Protein AF-A0A380H5M1-F1 (afdb_monomer_lite)

Secondary structure (DSSP, 8-state):
----HHHHHHHHHHHHHHHHTTPPP-PPPP---HHHHHHHHHH-TT-----S----HHHHTHHHHS--HHHHHHHHHHHHHHHHHHHHHHHHTT--

Organism: NCBI:txid33028

Radius of gyration: 23.56 Å; chains: 1; bounding box: 34×53×57 Å

pLDDT: mean 83.14, std 10.75, range [48.12, 96.62]

Foldseek 3Di:
DDDPVVVVVVLVVVQVVCVVVVHDGWDDDDPDDPVVVVVCCVVPVVDDDDRDDDPPCCVVVVVPPPDCPVVVVVVVVVVVVVVVVVVVVVVVVVVD

Sequence (96 aa):
MHLNIDVYRQLIKSEIAAIKENRTFIPVKLPVDKMFNDQIKHVYSDYRFTPFIVSKPYIVHHHLKRDRTSVIHERERAKSLRRNQLKTSNNTLKDQ

Structure (mmCIF, N/CA/C/O backbone):
data_AF-A0A380H5M1-F1
#
_entry.id   AF-A0A380H5M1-F1
#
loop_
_atom_site.group_PDB
_atom_site.id
_atom_site.type_symbol
_atom_site.label_atom_id
_atom_site.label_alt_id
_atom_site.label_comp_id
_atom_site.label_asym_id
_atom_site.label_entity_id
_atom_site.label_seq_id
_atom_site.pdbx_PDB_ins_code
_atom_site.Cartn_x
_atom_site.Cartn_y
_atom_site.Cartn_z
_atom_site.occupancy
_atom_site.B_iso_or_equiv
_atom_site.auth_seq_id
_atom_site.auth_comp_id
_atom_site.auth_asym_id
_atom_site.auth_atom_id
_atom_site.pdbx_PDB_model_num
ATOM 1 N N . MET A 1 1 ? 23.039 1.392 -8.608 1.00 53.28 1 MET A N 1
ATOM 2 C CA . MET A 1 1 ? 22.025 1.069 -9.639 1.00 53.28 1 MET A CA 1
ATOM 3 C C . MET A 1 1 ? 21.260 2.359 -9.906 1.00 53.28 1 MET A C 1
ATOM 5 O O . MET A 1 1 ? 20.726 2.902 -8.952 1.00 53.28 1 MET A O 1
ATOM 9 N N . HIS A 1 2 ? 21.288 2.916 -11.119 1.00 68.56 2 HIS A N 1
ATOM 10 C CA . HIS A 1 2 ? 20.580 4.172 -11.408 1.00 68.56 2 HIS A CA 1
ATOM 11 C C . HIS A 1 2 ? 19.183 3.851 -11.940 1.00 68.56 2 HIS A C 1
ATOM 13 O O . HIS A 1 2 ? 19.045 3.125 -12.923 1.00 68.56 2 HIS A O 1
ATOM 19 N N . LEU A 1 3 ? 18.150 4.355 -11.265 1.00 74.62 3 LEU A N 1
ATOM 20 C CA . LEU A 1 3 ? 16.769 4.244 -11.720 1.00 74.62 3 LEU A CA 1
ATOM 21 C C . LEU A 1 3 ? 16.607 5.008 -13.039 1.00 74.62 3 LEU A C 1
ATOM 23 O O . LEU A 1 3 ? 16.747 6.228 -13.062 1.00 74.62 3 LEU A O 1
ATOM 27 N N . ASN A 1 4 ? 16.262 4.310 -14.122 1.00 86.56 4 ASN A N 1
ATOM 28 C CA . ASN A 1 4 ? 15.796 4.974 -15.335 1.00 86.56 4 ASN A CA 1
ATOM 29 C C . ASN A 1 4 ? 14.356 5.461 -15.108 1.00 86.56 4 ASN A C 1
ATOM 31 O O . ASN A 1 4 ? 13.398 4.685 -15.165 1.00 86.56 4 ASN A O 1
ATOM 35 N N . ILE A 1 5 ? 14.226 6.751 -14.799 1.00 86.88 5 ILE A N 1
ATOM 36 C CA . ILE A 1 5 ? 12.953 7.368 -14.422 1.00 86.88 5 ILE A CA 1
ATOM 37 C C . ILE A 1 5 ? 11.916 7.317 -15.547 1.00 86.88 5 ILE A C 1
ATOM 39 O O . ILE A 1 5 ? 10.727 7.161 -15.269 1.00 86.88 5 ILE A O 1
ATOM 43 N N . ASP A 1 6 ? 12.346 7.406 -16.803 1.00 90.19 6 ASP A N 1
ATOM 44 C CA . ASP A 1 6 ? 11.440 7.466 -17.947 1.00 90.19 6 ASP A CA 1
ATOM 45 C C . ASP A 1 6 ? 10.829 6.099 -18.241 1.00 90.19 6 ASP A C 1
ATOM 47 O O . ASP A 1 6 ? 9.609 5.991 -18.384 1.00 90.19 6 ASP A O 1
ATOM 51 N N . VAL A 1 7 ? 11.645 5.041 -18.196 1.00 88.31 7 VAL A N 1
ATOM 52 C CA . VAL A 1 7 ? 11.168 3.652 -18.298 1.00 88.31 7 VAL A CA 1
ATOM 53 C C . VAL A 1 7 ? 10.171 3.348 -17.182 1.00 88.31 7 VAL A C 1
ATOM 55 O O . VAL A 1 7 ? 9.097 2.799 -17.428 1.00 88.31 7 VAL A O 1
ATOM 58 N N . TYR A 1 8 ? 10.483 3.758 -15.951 1.00 88.62 8 TYR A N 1
ATOM 59 C CA . TYR A 1 8 ? 9.603 3.511 -14.811 1.00 88.62 8 TYR A CA 1
ATOM 60 C C . TYR A 1 8 ? 8.286 4.295 -14.908 1.00 88.62 8 TYR A C 1
ATOM 62 O O . TYR A 1 8 ? 7.210 3.772 -14.614 1.00 88.62 8 TYR A O 1
ATOM 70 N N . ARG A 1 9 ? 8.339 5.541 -15.388 1.00 89.38 9 ARG A N 1
ATOM 71 C CA . ARG A 1 9 ? 7.145 6.354 -15.645 1.00 89.38 9 ARG A CA 1
ATOM 72 C C . ARG A 1 9 ? 6.272 5.734 -16.735 1.00 89.38 9 ARG A C 1
ATOM 74 O O . ARG A 1 9 ? 5.047 5.784 -16.625 1.00 89.38 9 ARG A O 1
ATOM 81 N N . GLN A 1 10 ? 6.880 5.161 -17.771 1.00 91.88 10 GLN A N 1
ATOM 82 C CA . GLN A 1 10 ? 6.154 4.487 -18.842 1.00 91.88 10 GLN A CA 1
ATOM 83 C C . GLN A 1 10 ? 5.464 3.214 -18.347 1.00 91.88 10 GLN A C 1
ATOM 85 O O . GLN A 1 10 ? 4.289 3.025 -18.655 1.00 91.88 10 GLN A O 1
ATOM 90 N N . LEU A 1 11 ? 6.136 2.427 -17.501 1.00 90.19 11 LEU A N 1
ATOM 91 C CA . LEU A 1 11 ? 5.541 1.270 -16.828 1.00 90.19 11 LEU A CA 1
ATOM 92 C C . LEU A 1 11 ? 4.325 1.666 -15.974 1.00 90.19 11 LEU A C 1
ATOM 94 O O . LEU A 1 11 ? 3.263 1.068 -16.080 1.00 90.19 11 LEU A O 1
ATOM 98 N N . ILE A 1 12 ? 4.426 2.728 -15.168 1.00 89.56 12 ILE A N 1
ATOM 99 C CA . ILE A 1 12 ? 3.276 3.198 -14.375 1.00 89.56 12 ILE A CA 1
ATOM 100 C C . ILE A 1 12 ? 2.105 3.599 -15.285 1.00 89.56 12 ILE A C 1
ATOM 102 O O . ILE A 1 12 ? 0.952 3.274 -15.002 1.00 89.56 12 ILE A O 1
ATOM 106 N N . LYS A 1 13 ? 2.384 4.306 -16.388 1.00 92.38 13 LYS A N 1
ATOM 107 C CA . LYS A 1 13 ? 1.347 4.722 -17.340 1.00 92.38 13 LYS A CA 1
ATOM 108 C C . LYS A 1 13 ? 0.663 3.527 -18.010 1.00 92.38 13 LYS A C 1
ATOM 110 O O . LYS A 1 13 ? -0.553 3.588 -18.187 1.00 92.38 13 LYS A O 1
ATOM 115 N N . SER A 1 14 ? 1.401 2.467 -18.356 1.00 90.88 14 SER A N 1
ATOM 116 C CA . SER A 1 14 ? 0.810 1.265 -18.959 1.00 90.88 14 SER A CA 1
ATOM 117 C C . SER A 1 14 ? -0.111 0.536 -17.987 1.00 90.88 14 SER A C 1
ATOM 119 O O . SER A 1 14 ? -1.216 0.170 -18.378 1.00 90.88 14 SER A O 1
ATOM 121 N N . GLU A 1 15 ? 0.272 0.411 -16.714 1.00 89.88 15 GLU A N 1
ATOM 122 C CA . GLU A 1 15 ? -0.597 -0.215 -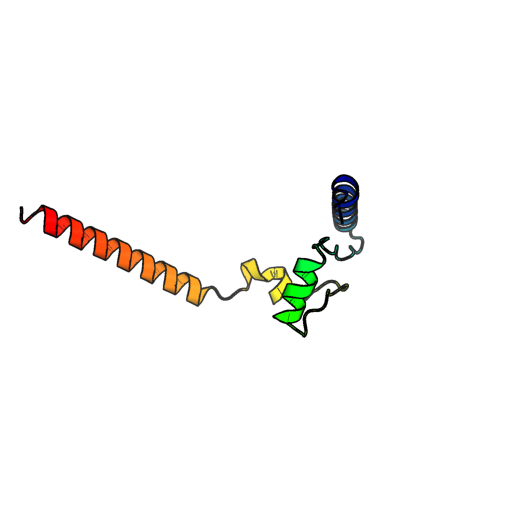15.707 1.00 89.88 15 GLU A CA 1
ATOM 123 C C . GLU A 1 15 ? -1.869 0.609 -15.452 1.00 89.88 15 GLU A C 1
ATOM 125 O O . GLU A 1 15 ? -2.962 0.056 -15.340 1.00 89.88 15 GLU A O 1
ATOM 130 N N . ILE A 1 16 ? -1.773 1.945 -15.435 1.00 89.81 16 ILE A N 1
ATOM 131 C CA . ILE A 1 16 ? -2.956 2.818 -15.330 1.00 89.81 16 ILE A CA 1
ATOM 132 C C . ILE A 1 16 ? -3.895 2.619 -16.528 1.00 89.81 16 ILE A C 1
ATOM 134 O O . ILE A 1 16 ? -5.114 2.589 -16.349 1.00 89.81 16 ILE A O 1
ATOM 138 N N . ALA A 1 17 ? -3.351 2.504 -17.742 1.00 92.38 17 ALA A N 1
ATOM 139 C CA . ALA A 1 17 ? -4.148 2.244 -18.939 1.00 92.38 17 ALA A CA 1
ATOM 140 C C . ALA A 1 17 ? -4.827 0.867 -18.873 1.00 92.38 17 ALA A C 1
ATOM 142 O O . ALA A 1 17 ? -6.028 0.777 -19.117 1.00 92.38 17 ALA A O 1
ATOM 143 N N . ALA A 1 18 ? -4.107 -0.172 -18.435 1.00 89.50 18 ALA A N 1
ATOM 144 C CA . ALA A 1 18 ? -4.661 -1.510 -18.243 1.00 89.50 18 ALA A CA 1
ATOM 145 C C . ALA A 1 18 ? -5.878 -1.495 -17.302 1.00 89.50 18 ALA A C 1
ATOM 147 O O . ALA A 1 18 ? -6.925 -2.038 -17.650 1.00 89.50 18 ALA A O 1
ATOM 148 N N . ILE A 1 19 ? -5.783 -0.790 -16.168 1.00 87.94 19 ILE A N 1
ATOM 149 C CA . ILE A 1 19 ? -6.895 -0.640 -15.215 1.00 87.94 19 ILE A CA 1
ATOM 150 C C . ILE A 1 19 ? -8.099 0.056 -15.863 1.00 87.94 19 ILE A C 1
ATOM 152 O O . ILE A 1 19 ? -9.229 -0.395 -15.694 1.00 87.94 19 ILE A O 1
ATOM 156 N N . LYS A 1 20 ? -7.873 1.147 -16.610 1.00 90.62 20 LYS A N 1
ATOM 157 C CA . LYS A 1 20 ? -8.950 1.886 -17.299 1.00 90.62 20 LYS A CA 1
ATOM 158 C C . LYS A 1 20 ? -9.678 1.034 -18.336 1.00 90.62 20 LYS A C 1
ATOM 160 O O . LYS A 1 20 ? -10.864 1.238 -18.568 1.00 90.62 20 LYS A O 1
ATOM 165 N N . GLU A 1 21 ? -8.970 0.092 -18.944 1.00 92.69 21 GLU A N 1
ATOM 166 C CA . GLU A 1 21 ? -9.498 -0.832 -19.945 1.00 92.69 21 GLU A CA 1
ATOM 167 C C . GLU A 1 21 ? -10.039 -2.135 -19.329 1.00 92.69 21 GLU A C 1
ATOM 169 O O . GLU A 1 21 ? -10.261 -3.109 -20.047 1.00 92.69 21 GLU A O 1
ATOM 174 N N . ASN A 1 22 ? -10.243 -2.177 -18.005 1.00 86.44 22 ASN A N 1
ATOM 175 C CA . ASN A 1 22 ? -10.671 -3.362 -17.250 1.00 86.44 22 ASN A CA 1
ATOM 176 C C . ASN A 1 22 ? -9.770 -4.595 -17.448 1.00 86.44 22 ASN A C 1
ATOM 178 O O . ASN A 1 22 ? -10.198 -5.732 -17.236 1.00 86.44 22 ASN A O 1
ATOM 182 N N . ARG A 1 23 ? -8.507 -4.387 -17.828 1.00 87.06 23 ARG A N 1
ATOM 183 C CA . ARG A 1 23 ? -7.498 -5.444 -17.875 1.00 87.06 23 ARG A CA 1
ATOM 184 C C . ARG A 1 23 ? -6.859 -5.604 -16.500 1.00 87.06 23 ARG A C 1
ATOM 186 O O . ARG A 1 23 ? -6.798 -4.675 -15.694 1.00 87.06 23 ARG A O 1
ATOM 193 N N . THR A 1 24 ? -6.351 -6.801 -16.233 1.00 82.44 24 THR A N 1
ATOM 194 C CA . THR A 1 24 ? -5.566 -7.065 -15.026 1.00 82.44 24 THR A CA 1
ATOM 195 C C . THR A 1 24 ? -4.276 -6.245 -15.060 1.00 82.44 24 THR A C 1
ATOM 197 O O . THR A 1 24 ? -3.580 -6.242 -16.071 1.00 82.44 24 THR A O 1
ATOM 200 N N . PHE A 1 25 ? -3.956 -5.570 -13.956 1.00 83.81 25 PHE A N 1
ATOM 201 C CA . PHE A 1 25 ? -2.676 -4.882 -13.779 1.00 83.81 25 PHE A CA 1
ATOM 202 C C . PHE A 1 25 ? -1.681 -5.781 -13.043 1.00 83.81 25 PHE A C 1
ATOM 204 O O . PHE A 1 25 ? -2.075 -6.669 -12.281 1.00 83.81 25 PHE A O 1
ATOM 211 N N . ILE A 1 26 ? -0.390 -5.531 -13.226 1.00 81.31 26 ILE A N 1
ATOM 212 C CA . ILE A 1 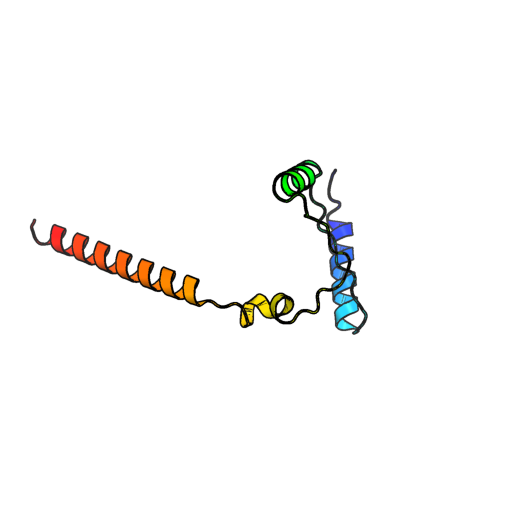26 ? 0.681 -6.254 -12.540 1.00 81.31 26 ILE A CA 1
ATOM 213 C C . ILE A 1 26 ? 1.265 -5.353 -11.443 1.00 81.31 26 ILE A C 1
ATOM 215 O O . ILE A 1 26 ? 1.600 -4.196 -11.708 1.00 81.31 26 ILE A O 1
ATOM 219 N N . PRO A 1 27 ? 1.417 -5.840 -10.194 1.00 82.50 27 PRO A N 1
ATOM 220 C CA . PRO A 1 27 ? 2.060 -5.067 -9.137 1.00 82.50 27 PRO A CA 1
ATOM 221 C C . PRO A 1 27 ? 3.472 -4.611 -9.528 1.00 82.50 27 PRO A C 1
ATOM 223 O O . PRO A 1 27 ? 4.376 -5.422 -9.734 1.00 82.50 27 PRO A O 1
ATOM 226 N N . VAL A 1 28 ? 3.677 -3.294 -9.586 1.00 82.81 28 VAL A N 1
ATOM 227 C CA . VAL A 1 28 ? 4.977 -2.701 -9.914 1.00 82.81 28 VAL A CA 1
ATOM 228 C C . VAL A 1 28 ? 5.852 -2.661 -8.664 1.00 82.81 28 VAL A C 1
ATOM 230 O O . VAL A 1 28 ? 5.517 -2.019 -7.666 1.00 82.81 28 VAL A O 1
ATOM 233 N N . LYS A 1 29 ? 7.006 -3.333 -8.717 1.00 81.94 29 LYS A N 1
ATOM 234 C CA . LYS A 1 29 ? 8.006 -3.258 -7.651 1.00 81.94 29 LYS A CA 1
ATOM 235 C C . LYS A 1 29 ? 8.759 -1.936 -7.739 1.00 81.94 29 LYS A C 1
ATOM 237 O O . LYS A 1 29 ? 9.406 -1.661 -8.747 1.00 81.94 29 LYS A O 1
ATOM 242 N N . LEU A 1 30 ? 8.742 -1.169 -6.648 1.00 77.50 30 LEU A N 1
ATOM 243 C CA . LEU A 1 30 ? 9.591 0.010 -6.538 1.00 77.50 30 LEU A CA 1
ATOM 244 C C . LEU A 1 30 ? 11.071 -0.403 -6.613 1.00 77.50 30 LEU A C 1
ATOM 246 O O . LEU A 1 30 ? 11.497 -1.299 -5.873 1.00 77.50 30 LEU A O 1
ATOM 250 N N . PRO A 1 31 ? 11.860 0.236 -7.487 1.00 74.56 31 PRO A N 1
ATOM 251 C CA . PRO A 1 31 ? 13.291 0.024 -7.564 1.00 74.56 31 PRO A CA 1
ATOM 252 C C . PRO A 1 31 ? 13.919 0.700 -6.351 1.00 74.56 31 PRO A C 1
ATOM 254 O O . PRO A 1 31 ? 14.185 1.898 -6.337 1.00 74.56 31 PRO A O 1
ATOM 257 N N . VAL A 1 32 ? 14.089 -0.087 -5.297 1.00 80.88 32 VAL A N 1
ATOM 258 C CA . VAL A 1 32 ? 14.803 0.316 -4.091 1.00 80.88 32 VAL A CA 1
ATOM 259 C C . VAL A 1 32 ? 16.258 -0.110 -4.207 1.00 80.88 32 VAL A C 1
ATOM 261 O O . VAL A 1 32 ? 16.563 -1.159 -4.784 1.00 80.88 32 VAL A O 1
ATOM 264 N N . ASP A 1 33 ? 17.157 0.707 -3.663 1.00 82.75 33 ASP A N 1
ATOM 265 C CA . ASP A 1 33 ? 18.576 0.378 -3.655 1.00 82.75 33 ASP A CA 1
ATOM 266 C C . ASP A 1 33 ? 18.836 -0.925 -2.883 1.00 82.75 33 ASP A C 1
ATOM 268 O O . ASP A 1 33 ? 18.081 -1.314 -1.983 1.00 82.75 33 ASP A O 1
ATOM 272 N N . LYS A 1 34 ? 19.920 -1.615 -3.240 1.00 83.94 34 LYS A N 1
ATOM 273 C CA . LYS A 1 34 ? 20.333 -2.857 -2.588 1.00 83.94 34 LYS A CA 1
ATOM 274 C C . LYS A 1 34 ? 20.501 -2.646 -1.083 1.00 83.94 34 LYS A C 1
ATOM 276 O O . LYS A 1 34 ? 19.982 -3.447 -0.313 1.00 83.94 34 LYS A O 1
ATOM 281 N N . MET A 1 35 ? 21.120 -1.534 -0.680 1.00 87.50 35 MET A N 1
ATOM 282 C CA . MET A 1 35 ? 21.298 -1.187 0.732 1.00 87.50 35 MET A CA 1
ATOM 283 C C . MET A 1 35 ? 19.960 -1.155 1.482 1.00 87.50 35 MET A C 1
ATOM 285 O O . MET A 1 35 ? 19.844 -1.704 2.572 1.00 87.50 35 MET A O 1
ATOM 289 N N . PHE A 1 36 ? 18.926 -0.573 0.873 1.00 86.69 36 PHE A N 1
ATOM 290 C CA . PHE A 1 36 ? 17.599 -0.498 1.475 1.00 86.69 36 PHE A CA 1
ATOM 291 C C . PHE A 1 36 ? 16.923 -1.873 1.569 1.00 86.69 36 PHE A C 1
ATOM 293 O O . PHE A 1 36 ? 16.328 -2.203 2.593 1.00 86.69 36 PHE A O 1
ATOM 300 N N . ASN A 1 37 ? 17.040 -2.703 0.526 1.00 87.06 37 ASN A N 1
ATOM 301 C CA . 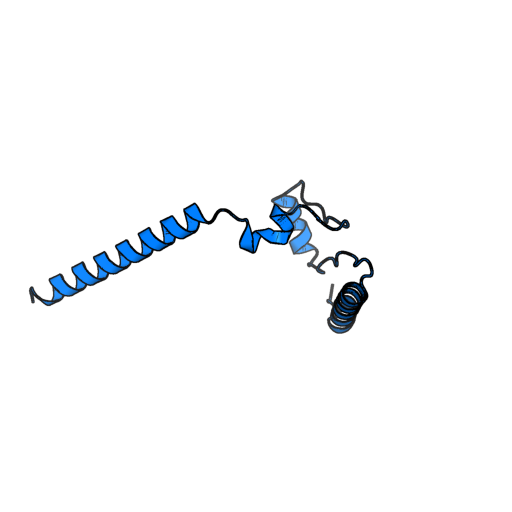ASN A 1 37 ? 16.552 -4.086 0.576 1.00 87.06 37 ASN A CA 1
ATOM 302 C C . ASN A 1 37 ? 17.229 -4.889 1.693 1.00 87.06 37 ASN A C 1
ATOM 304 O O . ASN A 1 37 ? 16.551 -5.642 2.393 1.00 87.06 37 ASN A O 1
ATOM 308 N N . ASP A 1 38 ? 18.543 -4.736 1.849 1.00 89.75 38 ASP A N 1
ATOM 309 C CA . ASP A 1 38 ? 19.320 -5.445 2.864 1.00 89.75 38 ASP A CA 1
ATOM 310 C C . ASP A 1 38 ? 18.911 -4.979 4.274 1.00 89.75 38 ASP A C 1
ATOM 312 O O . ASP A 1 38 ? 18.674 -5.809 5.152 1.00 89.75 38 ASP A O 1
ATOM 316 N N . GLN A 1 39 ? 18.705 -3.672 4.470 1.00 92.50 39 GLN A N 1
ATOM 317 C CA . GLN A 1 39 ? 18.203 -3.107 5.729 1.00 92.50 39 GLN A CA 1
ATOM 318 C C . GLN A 1 39 ? 16.802 -3.611 6.086 1.00 92.50 39 GLN A C 1
ATOM 320 O O . GLN A 1 39 ? 16.580 -4.055 7.213 1.00 92.50 39 GLN A O 1
ATOM 325 N N . ILE A 1 40 ? 15.856 -3.584 5.141 1.00 90.50 40 ILE A N 1
ATOM 326 C CA . ILE A 1 40 ? 14.496 -4.071 5.403 1.00 90.50 40 ILE A CA 1
ATOM 327 C C . ILE A 1 40 ? 14.513 -5.549 5.773 1.00 90.50 40 ILE A C 1
ATOM 329 O O . ILE A 1 40 ? 13.839 -5.930 6.723 1.00 90.50 40 ILE A O 1
ATOM 333 N N . LYS A 1 41 ? 15.285 -6.376 5.063 1.00 91.62 41 LYS A N 1
ATOM 334 C CA . LYS A 1 41 ? 15.383 -7.810 5.366 1.00 91.62 41 LYS A CA 1
ATOM 335 C C . LYS A 1 41 ? 16.070 -8.094 6.696 1.00 91.62 41 LYS A C 1
ATOM 337 O O . LYS A 1 41 ? 15.777 -9.110 7.315 1.00 91.62 41 LYS A O 1
ATOM 342 N N . HIS A 1 42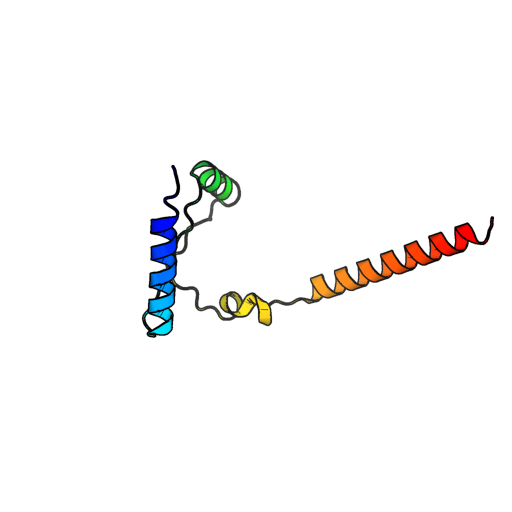 ? 16.985 -7.229 7.125 1.00 94.12 42 HIS A N 1
ATOM 343 C CA . HIS A 1 42 ? 17.612 -7.357 8.434 1.00 94.12 42 HIS A CA 1
ATOM 344 C C . HIS A 1 42 ? 16.608 -7.102 9.567 1.00 94.12 42 HIS A C 1
ATOM 346 O O . HIS A 1 42 ? 16.567 -7.865 10.526 1.00 94.12 42 HIS A O 1
ATOM 352 N N . VAL A 1 43 ? 15.775 -6.062 9.440 1.00 95.56 43 VAL A N 1
ATOM 353 C CA . VAL A 1 43 ? 14.763 -5.707 10.453 1.00 95.56 43 VAL A CA 1
ATOM 354 C C . VAL A 1 43 ? 13.543 -6.635 10.393 1.00 95.56 43 VAL A C 1
ATOM 356 O O . VAL A 1 43 ? 12.995 -7.011 11.426 1.00 95.56 43 VAL A O 1
ATOM 359 N N . TYR A 1 44 ? 13.131 -7.020 9.187 1.00 93.12 44 TYR A N 1
ATOM 360 C CA . TYR A 1 44 ? 11.957 -7.842 8.902 1.00 93.12 44 TYR A CA 1
ATOM 361 C C . TYR A 1 44 ? 12.381 -9.036 8.041 1.00 93.12 44 TYR A C 1
ATOM 363 O O . TYR A 1 44 ? 12.340 -8.992 6.810 1.00 93.12 44 TYR A O 1
ATOM 371 N N . SER A 1 45 ? 12.830 -10.112 8.688 1.00 91.19 45 SER A N 1
ATOM 372 C CA . SER A 1 45 ? 13.388 -11.295 8.013 1.00 91.19 45 SER A CA 1
ATOM 373 C C . SER A 1 45 ? 12.376 -12.049 7.142 1.00 91.19 45 SER A C 1
ATOM 375 O O . SER A 1 45 ? 12.752 -12.741 6.193 1.00 91.19 45 SER A O 1
ATOM 377 N N . ASP A 1 46 ? 11.088 -11.883 7.424 1.00 90.50 46 ASP A N 1
ATOM 378 C CA . ASP A 1 46 ? 9.968 -12.419 6.658 1.00 90.50 46 ASP A CA 1
ATOM 379 C C . ASP A 1 46 ? 9.532 -11.509 5.498 1.00 90.50 46 ASP A C 1
ATOM 381 O O . ASP A 1 46 ? 8.665 -11.894 4.706 1.00 90.50 46 ASP A O 1
ATOM 385 N N . TYR A 1 47 ? 10.151 -10.334 5.335 1.00 87.06 47 TYR A N 1
ATOM 386 C CA . TYR A 1 47 ? 9.834 -9.419 4.247 1.00 87.06 47 TYR A CA 1
ATOM 387 C C . TYR A 1 47 ? 10.070 -10.068 2.881 1.00 87.06 47 TYR A C 1
ATOM 389 O O . TYR A 1 47 ? 11.186 -10.441 2.497 1.00 87.06 47 TYR A O 1
ATOM 397 N N . ARG A 1 48 ? 8.998 -10.138 2.091 1.00 85.19 48 ARG A N 1
ATOM 398 C CA . ARG A 1 48 ? 9.021 -10.607 0.706 1.00 85.19 48 ARG A CA 1
ATOM 399 C C . ARG A 1 48 ? 8.184 -9.677 -0.157 1.00 85.19 48 ARG A C 1
ATOM 401 O O . ARG A 1 48 ? 7.072 -9.297 0.205 1.00 85.19 48 ARG A O 1
ATOM 408 N N . PHE A 1 49 ? 8.709 -9.333 -1.333 1.00 83.38 49 PHE A N 1
ATOM 409 C CA . PHE A 1 49 ? 7.897 -8.659 -2.339 1.00 83.38 49 PHE A CA 1
ATOM 410 C C . PHE A 1 49 ? 6.756 -9.589 -2.752 1.00 83.38 49 PHE A C 1
ATOM 412 O O . PHE A 1 49 ? 6.988 -10.754 -3.070 1.00 83.38 49 PHE A O 1
ATOM 419 N N . THR A 1 50 ? 5.537 -9.064 -2.728 1.00 81.81 50 THR A N 1
ATOM 420 C CA . THR A 1 50 ? 4.323 -9.814 -3.033 1.00 81.81 50 THR A CA 1
ATOM 421 C C . THR A 1 50 ? 3.902 -9.504 -4.470 1.00 81.81 50 THR A C 1
ATOM 423 O O . THR A 1 50 ? 3.406 -8.406 -4.714 1.00 81.81 50 THR A O 1
ATOM 426 N N . PRO A 1 51 ? 4.100 -10.424 -5.434 1.00 78.38 51 PRO A N 1
ATOM 427 C CA . PRO A 1 51 ? 3.805 -10.160 -6.843 1.00 78.38 51 PRO A CA 1
ATOM 428 C C . PRO A 1 51 ? 2.315 -10.307 -7.191 1.00 78.38 51 PRO A C 1
ATOM 430 O O . PRO A 1 51 ? 1.942 -10.096 -8.340 1.00 78.38 51 PRO A O 1
ATOM 433 N N . PHE A 1 52 ? 1.459 -10.685 -6.235 1.00 79.81 52 PHE A N 1
ATOM 434 C CA . PHE A 1 52 ? 0.024 -10.860 -6.454 1.00 79.81 52 PHE A CA 1
ATOM 435 C C . PHE A 1 52 ? -0.792 -9.649 -5.990 1.00 79.81 52 PHE A C 1
ATOM 437 O O . PHE A 1 52 ? -0.441 -8.959 -5.031 1.00 79.81 52 PHE A O 1
ATOM 444 N N . ILE A 1 53 ? -1.918 -9.412 -6.666 1.00 75.31 53 ILE A N 1
ATOM 445 C CA . ILE A 1 53 ? -2.862 -8.345 -6.323 1.00 75.31 53 ILE A CA 1
ATOM 446 C C . ILE A 1 53 ? -3.511 -8.669 -4.975 1.00 75.31 53 ILE A C 1
ATOM 448 O O . ILE A 1 53 ? -4.141 -9.713 -4.798 1.00 75.31 53 ILE A O 1
ATOM 452 N N . VAL A 1 54 ? -3.387 -7.756 -4.013 1.00 76.81 54 VAL A N 1
ATOM 453 C CA . VAL A 1 54 ? -4.043 -7.895 -2.711 1.00 76.81 54 VAL A CA 1
ATOM 454 C C . VAL A 1 54 ? -5.488 -7.412 -2.821 1.00 76.81 54 VAL A C 1
ATOM 456 O O . VAL A 1 54 ? -5.739 -6.218 -2.924 1.00 76.81 54 VAL A O 1
ATOM 459 N N . SER A 1 55 ? -6.445 -8.338 -2.758 1.00 79.06 55 SER A N 1
ATOM 460 C CA . SER A 1 55 ? -7.886 -8.044 -2.845 1.00 79.06 55 SER A CA 1
ATOM 461 C C . SER A 1 55 ? -8.581 -7.894 -1.487 1.00 79.06 55 SER A C 1
ATOM 463 O O . SER A 1 55 ? -9.769 -7.581 -1.427 1.00 79.06 55 SER A O 1
ATOM 465 N N . LYS A 1 56 ? -7.866 -8.111 -0.372 1.00 83.50 56 LYS A N 1
ATOM 466 C CA . LYS A 1 56 ? -8.451 -8.062 0.978 1.00 83.50 56 LYS A CA 1
ATOM 467 C C . LYS A 1 56 ? -9.064 -6.676 1.235 1.00 83.50 56 LYS A C 1
ATOM 469 O O . LYS A 1 56 ? -8.312 -5.698 1.274 1.00 83.50 56 LYS A O 1
ATOM 474 N N . PRO A 1 57 ? -10.382 -6.563 1.503 1.00 80.62 57 PRO A N 1
ATOM 475 C CA . PRO A 1 57 ? -11.049 -5.265 1.605 1.00 80.62 57 PRO A CA 1
ATOM 476 C C . PRO A 1 57 ? -10.472 -4.342 2.683 1.00 80.62 57 PRO A C 1
ATOM 478 O O . PRO A 1 57 ? -10.489 -3.130 2.512 1.00 80.62 57 PRO A O 1
ATOM 481 N N . TYR A 1 58 ? -9.954 -4.889 3.786 1.00 80.44 58 TYR A N 1
ATOM 482 C CA . TYR A 1 58 ? -9.281 -4.098 4.823 1.00 80.44 58 TYR A CA 1
ATOM 483 C C . TYR A 1 58 ? -7.982 -3.446 4.328 1.00 80.44 58 TYR A C 1
ATOM 485 O O . TYR A 1 58 ? -7.658 -2.344 4.754 1.00 80.44 58 TYR A O 1
ATOM 493 N N . ILE A 1 59 ? -7.249 -4.112 3.430 1.00 76.88 59 ILE A N 1
ATOM 494 C CA . ILE A 1 59 ? -5.992 -3.602 2.870 1.00 76.88 59 ILE A CA 1
ATOM 495 C C . ILE A 1 59 ? -6.297 -2.587 1.764 1.00 76.88 59 ILE A C 1
ATOM 497 O O . ILE A 1 59 ? -5.784 -1.473 1.796 1.00 76.88 59 ILE A O 1
ATOM 501 N N . VAL A 1 60 ? -7.197 -2.929 0.837 1.00 80.31 60 VAL A N 1
ATOM 502 C CA . VAL A 1 60 ? -7.587 -2.048 -0.280 1.00 80.31 60 VAL A CA 1
ATOM 503 C C . VAL A 1 60 ? -8.275 -0.778 0.224 1.00 80.31 60 VAL A C 1
ATOM 505 O O . VAL A 1 60 ? -7.930 0.337 -0.163 1.00 80.31 60 VAL A O 1
ATOM 508 N N . HIS A 1 61 ? -9.227 -0.929 1.143 1.00 82.00 61 HIS A N 1
ATOM 509 C CA . HIS A 1 61 ? -9.982 0.185 1.707 1.00 82.00 61 HIS A CA 1
ATOM 510 C C . HIS A 1 61 ? -9.434 0.616 3.064 1.00 82.00 61 HIS A C 1
ATOM 512 O O . HIS A 1 61 ? -10.196 1.131 3.878 1.00 82.00 61 HIS A O 1
ATOM 518 N N . HIS A 1 62 ? -8.139 0.420 3.338 1.00 82.12 62 HIS A N 1
ATOM 519 C CA . HIS A 1 62 ? -7.560 0.747 4.644 1.00 82.12 62 HIS A CA 1
ATOM 520 C C . HIS A 1 62 ? -7.838 2.204 5.043 1.00 82.12 62 HIS A C 1
ATOM 522 O O . HIS A 1 62 ? -8.180 2.486 6.181 1.00 82.12 62 HIS A O 1
ATOM 528 N N . HIS A 1 63 ? -7.810 3.137 4.093 1.00 74.62 63 HIS A N 1
ATOM 529 C CA . HIS A 1 63 ? -8.137 4.542 4.343 1.00 74.62 63 HIS A CA 1
ATOM 530 C C . HIS A 1 63 ? -9.579 4.785 4.846 1.00 74.62 63 HIS A C 1
ATOM 532 O O . HIS A 1 63 ? -9.800 5.758 5.563 1.00 74.62 63 HIS A O 1
ATOM 538 N N . LEU A 1 64 ? -10.535 3.908 4.514 1.00 82.06 64 LEU A N 1
ATOM 539 C CA . LEU A 1 64 ? -11.934 3.977 4.968 1.00 82.06 64 LEU A CA 1
ATOM 540 C C . LEU A 1 64 ? -12.211 3.071 6.171 1.00 82.06 64 LEU A C 1
ATOM 542 O O . LEU A 1 64 ? -12.975 3.436 7.056 1.00 82.06 64 LEU A O 1
ATOM 546 N N . LYS A 1 65 ? -11.623 1.870 6.174 1.00 82.56 65 LYS A N 1
ATOM 547 C CA . LYS A 1 65 ? -11.946 0.776 7.102 1.00 82.56 65 LYS A CA 1
ATOM 548 C C . LYS A 1 65 ? -10.978 0.658 8.275 1.00 82.56 65 LYS A C 1
ATOM 550 O O . LYS A 1 65 ? -11.202 -0.167 9.156 1.00 82.56 65 LYS A O 1
ATOM 555 N N . ARG A 1 66 ? -9.884 1.423 8.286 1.00 85.94 66 ARG A N 1
ATOM 556 C CA . ARG A 1 66 ? -8.961 1.453 9.422 1.00 85.94 66 ARG A CA 1
ATOM 557 C C . ARG A 1 66 ? -9.688 2.016 10.635 1.00 85.94 66 ARG A C 1
ATOM 559 O O . ARG A 1 66 ? -10.243 3.108 10.565 1.00 85.94 66 ARG A O 1
ATOM 566 N N . ASP A 1 67 ? -9.596 1.314 11.757 1.00 87.69 67 ASP A N 1
ATOM 567 C CA . ASP A 1 67 ? -9.988 1.873 13.044 1.00 87.69 67 ASP A CA 1
ATOM 568 C C . ASP A 1 67 ? -9.095 3.081 13.382 1.00 87.69 67 ASP A C 1
ATOM 570 O O . ASP A 1 67 ? -7.864 2.991 13.446 1.00 87.69 67 ASP A O 1
ATOM 574 N N . ARG A 1 68 ? -9.726 4.245 13.552 1.00 87.38 68 ARG A N 1
ATOM 575 C CA . ARG A 1 68 ? -9.050 5.519 13.836 1.00 87.38 68 ARG A CA 1
ATOM 576 C C . ARG A 1 68 ? -9.168 5.935 15.297 1.00 87.38 68 ARG A C 1
ATOM 578 O O . ARG A 1 68 ? -8.736 7.043 15.616 1.00 87.38 68 ARG A O 1
ATOM 585 N N . THR A 1 69 ? -9.715 5.088 16.166 1.00 92.62 69 THR A N 1
ATOM 586 C CA . THR A 1 69 ? -9.997 5.416 17.571 1.00 92.62 69 THR A CA 1
ATOM 587 C C . THR A 1 69 ? -8.762 5.957 18.290 1.00 92.62 69 THR A C 1
ATOM 589 O O . THR A 1 69 ? -8.816 7.044 18.862 1.00 92.62 69 THR A O 1
ATOM 592 N N . SER A 1 70 ? -7.612 5.286 18.168 1.00 88.31 70 SER A N 1
ATOM 593 C CA . SER A 1 70 ? -6.356 5.729 18.799 1.00 88.31 70 SER A CA 1
ATOM 594 C C . SER A 1 70 ? -5.866 7.089 18.288 1.00 88.31 70 SER A C 1
ATOM 596 O O . SER A 1 70 ? -5.453 7.943 19.067 1.00 88.31 70 SER A O 1
ATOM 598 N N . VAL A 1 71 ? -5.963 7.330 16.978 1.00 87.31 71 VAL A N 1
ATOM 599 C CA . VAL A 1 71 ? -5.554 8.597 16.349 1.00 87.31 71 VAL A CA 1
ATOM 600 C C . VAL A 1 71 ? -6.474 9.744 16.768 1.00 87.31 71 VAL A C 1
ATOM 602 O O . VAL A 1 71 ? -6.013 10.867 16.973 1.00 87.31 71 VAL A O 1
ATOM 605 N N . ILE A 1 72 ? -7.779 9.483 16.874 1.00 92.62 72 ILE A N 1
ATOM 606 C CA . ILE A 1 72 ? -8.762 10.466 17.341 1.00 92.62 72 ILE A CA 1
ATOM 607 C C . ILE A 1 72 ? -8.496 10.804 18.809 1.00 92.62 72 ILE A C 1
ATOM 609 O O . ILE A 1 72 ? -8.394 11.984 19.139 1.00 92.62 72 ILE A O 1
ATOM 613 N N . HIS A 1 73 ? -8.308 9.790 19.655 1.00 95.25 73 HIS A N 1
ATOM 614 C CA . HIS A 1 73 ? -7.987 9.970 21.068 1.00 95.25 73 HIS A CA 1
ATOM 615 C C . HIS A 1 73 ? -6.737 10.839 21.259 1.00 95.25 73 HIS A C 1
ATOM 617 O O . HIS A 1 73 ? -6.783 11.850 21.962 1.00 95.25 73 HIS A O 1
ATOM 623 N N . GLU A 1 74 ? -5.638 10.515 20.572 1.00 94.12 74 GLU A N 1
ATOM 624 C CA . GLU A 1 74 ? -4.387 11.257 20.747 1.00 94.12 74 GLU A CA 1
ATOM 625 C C . GLU A 1 74 ? -4.472 12.686 20.198 1.00 94.12 74 GLU A C 1
ATOM 627 O O . GLU A 1 74 ? -3.901 13.617 20.771 1.00 94.12 74 GLU A O 1
ATOM 632 N N . ARG A 1 75 ? -5.266 12.902 19.141 1.00 95.06 75 ARG A N 1
ATOM 633 C CA . ARG A 1 75 ? -5.584 14.251 18.659 1.00 95.06 75 ARG A CA 1
ATOM 634 C C . ARG A 1 75 ? -6.323 15.067 19.723 1.00 95.06 75 ARG A C 1
ATOM 636 O O . ARG A 1 75 ? -5.976 16.232 19.926 1.00 95.06 75 ARG A O 1
ATOM 643 N N . GLU A 1 76 ? -7.333 14.501 20.378 1.00 96.62 76 GLU A N 1
ATOM 644 C CA . GLU A 1 76 ? -8.085 15.214 21.422 1.00 96.62 76 GLU A CA 1
ATOM 645 C C . GLU A 1 76 ? -7.234 15.475 22.670 1.00 96.62 76 GLU A C 1
ATOM 647 O O . GLU A 1 76 ? -7.285 16.572 23.244 1.00 96.62 76 GLU A O 1
ATOM 652 N N . ARG A 1 77 ? -6.359 14.530 23.027 1.00 95.31 77 ARG A N 1
ATOM 653 C CA . ARG A 1 77 ? -5.353 14.721 24.076 1.00 95.31 77 ARG A CA 1
ATOM 654 C C . ARG A 1 77 ? -4.423 15.893 23.748 1.00 95.31 77 ARG A C 1
ATOM 656 O O . ARG A 1 77 ? -4.274 16.801 24.566 1.00 95.31 77 ARG A O 1
ATOM 663 N N . ALA A 1 78 ? -3.865 15.936 22.538 1.00 93.81 78 ALA A N 1
ATOM 664 C CA . ALA A 1 78 ? -2.983 17.017 22.096 1.00 93.81 78 ALA A CA 1
ATOM 665 C C . ALA A 1 78 ? -3.685 18.389 22.078 1.00 93.81 78 ALA A C 1
ATOM 667 O O . ALA A 1 78 ? -3.117 19.388 22.527 1.00 93.81 78 ALA A O 1
ATOM 668 N N . LYS A 1 79 ? -4.946 18.455 21.621 1.00 95.00 79 LYS A N 1
ATOM 669 C CA . LYS A 1 79 ? -5.755 19.688 21.673 1.00 95.00 79 LYS A CA 1
ATOM 670 C C . LYS A 1 79 ? -5.953 20.179 23.106 1.00 95.00 79 LYS A C 1
ATOM 672 O O . LYS A 1 79 ? -5.844 21.380 23.355 1.00 95.00 79 LYS A O 1
ATOM 677 N N . SER A 1 80 ? -6.245 19.266 24.029 1.00 92.88 80 SER A N 1
ATOM 678 C CA . SER A 1 80 ? -6.444 19.586 25.445 1.00 92.88 80 SER A CA 1
ATOM 679 C C . SER A 1 80 ? -5.163 20.119 26.081 1.00 92.88 80 SER A C 1
ATOM 681 O O . SER A 1 80 ? -5.191 21.171 26.718 1.00 92.88 80 SER A O 1
ATOM 683 N N . LEU A 1 81 ? -4.023 19.475 25.815 1.00 93.19 81 LEU A N 1
ATOM 684 C CA . LEU A 1 81 ? -2.711 19.950 26.261 1.00 93.19 81 LEU A CA 1
ATOM 685 C C . LEU A 1 81 ? -2.408 21.360 25.741 1.00 93.19 81 LEU A C 1
ATOM 687 O O . LEU A 1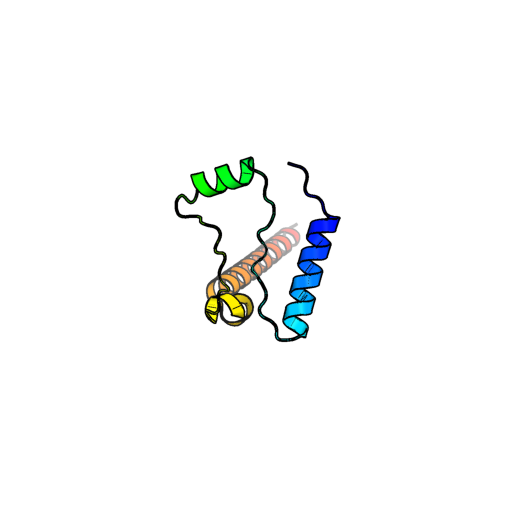 81 ? -2.045 22.231 26.528 1.00 93.19 81 LEU A O 1
ATOM 691 N N . ARG A 1 82 ? -2.646 21.623 24.448 1.00 89.19 82 ARG A N 1
ATOM 692 C CA . ARG A 1 82 ? -2.444 22.958 23.860 1.00 89.19 82 ARG A CA 1
ATOM 693 C C . ARG A 1 82 ? -3.319 24.022 24.524 1.00 89.19 82 ARG A C 1
ATOM 695 O O . ARG A 1 82 ? -2.850 25.120 24.805 1.00 89.19 82 ARG A O 1
ATOM 702 N N . ARG A 1 83 ? -4.598 23.716 24.774 1.00 88.00 83 ARG A N 1
ATOM 703 C CA . ARG A 1 83 ? -5.518 24.638 25.466 1.00 88.00 83 ARG A CA 1
ATOM 704 C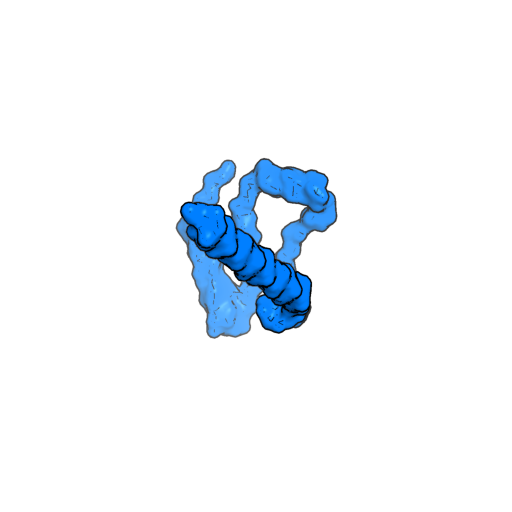 C . ARG A 1 83 ? -5.046 24.939 26.885 1.00 88.00 83 ARG A C 1
ATOM 706 O O . ARG A 1 83 ? -5.125 26.089 27.306 1.00 88.00 83 ARG A O 1
ATOM 713 N N . ASN A 1 84 ? -4.553 23.930 27.596 1.00 83.12 84 ASN A N 1
ATOM 714 C CA . ASN A 1 84 ? -4.054 24.100 28.955 1.00 83.12 84 ASN A CA 1
ATOM 715 C C . ASN A 1 84 ? -2.783 24.955 28.975 1.00 83.12 84 ASN A C 1
ATOM 717 O O . ASN A 1 84 ? -2.735 25.908 29.737 1.00 83.12 84 ASN A O 1
ATOM 721 N N . GLN A 1 85 ? -1.828 24.713 28.072 1.00 80.31 85 GLN A N 1
ATOM 722 C CA . GLN A 1 85 ? -0.617 25.538 27.937 1.00 80.31 85 GLN A CA 1
ATOM 723 C C . GLN A 1 85 ? -0.937 27.016 27.659 1.00 80.31 85 GLN A C 1
ATOM 725 O O . GLN A 1 85 ? -0.366 27.901 28.291 1.00 80.31 85 GLN A O 1
ATOM 730 N N . LEU A 1 86 ? -1.893 27.291 26.763 1.00 74.44 86 LEU A N 1
ATOM 731 C CA . LEU A 1 86 ? -2.335 28.660 26.467 1.00 74.44 86 LEU A CA 1
ATOM 732 C C . LEU A 1 86 ? -3.009 29.331 27.674 1.00 74.44 86 LEU A C 1
ATOM 734 O O . LEU A 1 86 ? -2.783 30.512 27.922 1.00 74.44 86 LEU A O 1
ATOM 738 N N . LYS A 1 87 ? -3.816 28.593 28.447 1.00 68.88 87 LYS A N 1
ATOM 739 C CA . LYS A 1 87 ? -4.423 29.110 29.685 1.00 68.88 87 LYS A CA 1
ATOM 740 C C . LYS A 1 87 ? -3.373 29.430 30.744 1.00 68.88 87 LYS A C 1
ATOM 742 O O . LYS A 1 87 ? -3.454 30.486 31.359 1.00 68.88 87 LYS A O 1
ATOM 747 N N . THR A 1 88 ? -2.389 28.552 30.934 1.00 64.94 88 THR A N 1
ATOM 748 C CA . THR A 1 88 ? -1.291 28.789 31.877 1.00 64.94 88 THR A CA 1
ATOM 749 C C . THR A 1 88 ? -0.497 30.029 31.469 1.00 64.94 88 THR A C 1
ATOM 751 O O . THR A 1 88 ? -0.339 30.922 32.289 1.00 64.94 88 THR A O 1
ATOM 754 N N . SER A 1 89 ? -0.119 30.150 30.190 1.00 64.12 89 SER A N 1
ATOM 755 C CA . SER A 1 89 ? 0.603 31.319 29.662 1.00 64.12 89 SER A CA 1
ATOM 756 C C . SER A 1 89 ? -0.159 32.638 29.842 1.00 64.12 89 SER A C 1
ATOM 758 O O . SER A 1 89 ? 0.449 33.656 30.155 1.00 64.12 89 SER A O 1
ATOM 760 N N . ASN A 1 90 ? -1.481 32.634 29.650 1.00 59.28 90 ASN A N 1
ATOM 761 C CA . ASN A 1 90 ? -2.305 33.837 29.799 1.00 59.28 90 ASN A CA 1
ATOM 762 C C . ASN A 1 90 ? -2.525 34.239 31.264 1.00 59.28 90 ASN A C 1
ATOM 764 O O . ASN A 1 90 ? -2.735 35.418 31.536 1.00 59.28 90 ASN A O 1
ATOM 768 N N . ASN A 1 91 ? -2.486 33.286 32.198 1.00 60.28 91 ASN A N 1
ATOM 769 C CA . ASN A 1 91 ? -2.559 33.591 33.626 1.00 60.28 91 ASN A CA 1
ATOM 770 C C . ASN A 1 91 ? -1.231 34.170 34.136 1.00 60.28 91 ASN A C 1
ATOM 772 O O . ASN A 1 91 ? -1.252 35.162 34.850 1.00 60.28 91 ASN A O 1
ATOM 776 N N . THR A 1 92 ? -0.080 33.652 33.692 1.00 57.97 92 THR A N 1
ATOM 777 C CA . THR A 1 92 ? 1.241 34.174 34.102 1.00 57.97 92 THR A CA 1
ATOM 778 C C . THR A 1 92 ? 1.506 35.612 33.626 1.00 57.97 92 THR A C 1
ATOM 780 O O . THR A 1 92 ? 2.250 36.336 34.272 1.00 57.97 92 THR A O 1
ATOM 783 N N . LEU A 1 93 ? 0.887 36.041 32.519 1.00 57.78 93 LEU A N 1
ATOM 784 C CA . LEU A 1 93 ? 0.966 37.418 32.004 1.00 57.78 93 LEU A CA 1
ATOM 785 C C . LEU A 1 93 ? 0.022 38.406 32.713 1.00 57.78 93 LEU A C 1
ATOM 787 O O . LEU A 1 93 ? 0.173 39.607 32.531 1.00 57.78 93 LEU A O 1
ATOM 791 N N . LYS A 1 94 ? -0.975 37.920 33.466 1.00 53.44 94 LYS A N 1
ATOM 792 C CA . LYS A 1 94 ? -1.893 38.763 34.253 1.00 53.44 94 LYS A CA 1
ATOM 793 C C . LYS A 1 94 ? -1.394 39.043 35.672 1.00 53.44 94 LYS A C 1
ATOM 795 O O . LYS A 1 94 ? -1.885 39.980 36.288 1.00 53.44 94 LYS A O 1
ATOM 800 N N . ASP A 1 95 ? -0.459 38.232 36.162 1.00 54.56 95 ASP A N 1
ATOM 801 C CA . ASP A 1 95 ? 0.141 38.348 37.496 1.00 54.56 95 ASP A CA 1
ATOM 802 C C . ASP A 1 95 ? 1.460 39.166 37.488 1.00 54.56 95 ASP A C 1
ATOM 804 O O . ASP A 1 95 ? 2.222 39.119 38.455 1.00 54.56 95 ASP A O 1
ATOM 808 N N . GLN A 1 96 ? 1.736 39.901 36.400 1.00 48.12 96 GLN A N 1
ATOM 809 C CA . GLN A 1 96 ? 2.815 40.895 36.254 1.00 48.12 96 GLN A CA 1
ATOM 810 C C . GLN A 1 96 ? 2.216 42.292 36.090 1.00 48.12 96 GLN A C 1
ATOM 812 O O . GLN A 1 96 ? 2.823 43.244 36.627 1.00 48.12 96 GLN A O 1
#